Protein AF-A0A6V7U542-F1 (afdb_monomer_lite)

InterPro domains:
  IPR035500 Nuclear hormone receptor-like domain superfamily [SSF48508] (1-104)

Structure (mmCIF, N/CA/C/O backbone):
data_AF-A0A6V7U542-F1
#
_entry.id   AF-A0A6V7U542-F1
#
loop_
_atom_site.group_PDB
_atom_site.id
_atom_site.type_symbol
_atom_site.label_atom_id
_atom_site.label_alt_id
_atom_site.label_comp_id
_atom_site.label_asym_id
_atom_site.label_entity_id
_atom_site.label_seq_id
_atom_site.pdbx_PDB_ins_code
_atom_site.Cartn_x
_atom_site.Cartn_y
_atom_site.Cartn_z
_atom_site.occupancy
_atom_site.B_iso_or_equiv
_atom_site.auth_seq_id
_atom_site.auth_comp_id
_atom_site.auth_asym_id
_atom_site.auth_atom_id
_atom_site.pdbx_PDB_model_num
ATOM 1 N N . MET A 1 1 ? -1.257 -13.162 -7.256 1.00 44.19 1 MET A N 1
ATOM 2 C CA . MET A 1 1 ? 0.108 -12.578 -7.293 1.00 44.19 1 MET A CA 1
ATOM 3 C C . MET A 1 1 ? 0.866 -12.970 -8.558 1.00 44.19 1 MET A C 1
ATOM 5 O O . MET A 1 1 ? 1.352 -12.070 -9.224 1.00 44.19 1 MET A O 1
ATOM 9 N N . ALA A 1 2 ? 0.914 -14.257 -8.933 1.00 40.75 2 ALA A N 1
ATOM 10 C CA . ALA A 1 2 ? 1.534 -14.698 -10.192 1.00 40.75 2 ALA A CA 1
ATOM 11 C C . ALA A 1 2 ? 0.820 -14.163 -11.455 1.00 40.75 2 ALA A C 1
ATOM 13 O O . ALA A 1 2 ? 1.488 -13.775 -12.403 1.00 40.75 2 ALA A O 1
ATOM 14 N N . GLU A 1 3 ? -0.514 -14.045 -11.437 1.00 50.28 3 GLU A N 1
ATOM 15 C CA . GLU A 1 3 ? -1.302 -13.526 -12.576 1.00 50.28 3 GLU A CA 1
ATOM 16 C C . GLU A 1 3 ? -1.074 -12.040 -12.897 1.00 50.28 3 GLU A C 1
ATOM 18 O O . GLU A 1 3 ? -1.287 -11.628 -14.030 1.00 50.28 3 GLU A O 1
ATOM 23 N N . PHE A 1 4 ? -0.612 -11.235 -11.934 1.00 57.34 4 PHE A N 1
ATOM 24 C CA . PHE A 1 4 ? -0.345 -9.802 -12.139 1.00 57.34 4 PHE A CA 1
ATOM 25 C C . PHE A 1 4 ? 1.133 -9.502 -12.415 1.00 57.34 4 PHE A C 1
ATOM 27 O O . PHE A 1 4 ? 1.489 -8.353 -12.668 1.00 57.34 4 PHE A O 1
ATOM 34 N N . GLY A 1 5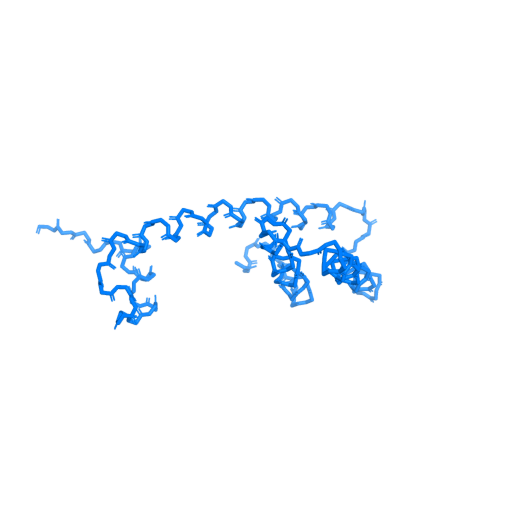 ? 2.006 -10.516 -12.341 1.00 72.75 5 GLY A N 1
ATOM 35 C CA . GLY A 1 5 ? 3.446 -10.341 -12.524 1.00 72.75 5 GLY A CA 1
ATOM 36 C C . GLY A 1 5 ? 4.052 -9.303 -11.574 1.00 72.75 5 GLY A C 1
ATOM 37 O O . GLY A 1 5 ? 4.918 -8.539 -11.996 1.00 72.75 5 GLY A O 1
ATOM 38 N N . LEU A 1 6 ? 3.559 -9.223 -10.330 1.00 79.88 6 LEU A N 1
ATOM 39 C CA . LEU A 1 6 ? 4.087 -8.286 -9.337 1.00 79.88 6 LEU A CA 1
ATOM 40 C C . LEU A 1 6 ? 5.489 -8.709 -8.901 1.00 79.88 6 LEU A C 1
ATOM 42 O O . LEU A 1 6 ? 5.716 -9.868 -8.542 1.00 79.88 6 LEU A O 1
ATOM 46 N N . THR A 1 7 ? 6.417 -7.760 -8.895 1.00 87.31 7 THR A N 1
ATOM 47 C CA . THR A 1 7 ? 7.767 -7.979 -8.376 1.00 87.31 7 THR A CA 1
ATOM 48 C C . THR A 1 7 ? 7.784 -7.879 -6.853 1.00 87.31 7 THR A C 1
ATOM 50 O O . THR A 1 7 ? 6.883 -7.322 -6.222 1.00 87.31 7 THR A O 1
ATOM 53 N N . PHE A 1 8 ? 8.838 -8.410 -6.233 1.00 84.06 8 PHE A N 1
ATOM 54 C CA . PHE A 1 8 ? 9.003 -8.300 -4.786 1.00 84.06 8 PHE A CA 1
ATOM 55 C C . PHE A 1 8 ? 9.089 -6.834 -4.324 1.00 84.06 8 PHE A C 1
ATOM 57 O O . PHE A 1 8 ? 8.460 -6.477 -3.330 1.00 84.06 8 PHE A O 1
ATOM 64 N N . GLY A 1 9 ? 9.800 -5.978 -5.071 1.00 84.38 9 GLY A N 1
ATOM 65 C CA . GLY A 1 9 ? 9.903 -4.546 -4.772 1.00 84.38 9 GLY A CA 1
ATOM 66 C C . GLY A 1 9 ? 8.543 -3.848 -4.780 1.00 84.38 9 GLY A C 1
ATOM 67 O O . GLY A 1 9 ? 8.198 -3.164 -3.824 1.00 84.38 9 GLY A O 1
ATOM 68 N N . GLU A 1 10 ? 7.715 -4.121 -5.789 1.00 87.50 10 GLU A N 1
ATOM 69 C CA . GLU A 1 10 ? 6.346 -3.588 -5.880 1.00 87.50 10 GLU A CA 1
ATOM 70 C C . GLU A 1 10 ? 5.476 -4.004 -4.697 1.00 87.50 10 GLU A C 1
ATOM 72 O O . GLU A 1 10 ? 4.734 -3.193 -4.143 1.00 87.50 10 GLU A O 1
ATOM 77 N N . LEU A 1 11 ? 5.586 -5.267 -4.284 1.00 86.25 11 LEU A N 1
ATOM 78 C CA . LEU A 1 11 ? 4.814 -5.799 -3.170 1.00 86.25 11 LEU A CA 1
ATOM 79 C C . LEU A 1 11 ? 5.218 -5.166 -1.830 1.00 86.25 11 LEU A C 1
ATOM 81 O O . LEU A 1 11 ? 4.351 -4.869 -1.003 1.00 86.25 11 LEU A O 1
ATOM 85 N N . ILE A 1 12 ? 6.515 -4.940 -1.610 1.00 86.31 12 ILE A N 1
ATOM 86 C CA . ILE A 1 12 ? 7.011 -4.254 -0.411 1.00 86.31 12 ILE A CA 1
ATOM 87 C C . ILE A 1 12 ? 6.591 -2.781 -0.411 1.00 86.31 12 ILE A C 1
ATOM 89 O O . ILE A 1 12 ? 6.075 -2.307 0.605 1.00 86.31 12 ILE A O 1
ATOM 93 N N . SER A 1 13 ? 6.721 -2.077 -1.537 1.00 88.25 13 SER A N 1
ATOM 94 C CA . SER A 1 13 ? 6.293 -0.678 -1.642 1.00 88.25 13 SER A CA 1
ATOM 95 C C . SER A 1 13 ? 4.790 -0.524 -1.414 1.00 88.25 13 SER A C 1
ATOM 97 O O . SER A 1 13 ? 4.379 0.330 -0.630 1.00 88.25 13 SER A O 1
ATOM 99 N N . LEU A 1 14 ? 3.960 -1.400 -1.994 1.00 85.31 14 LEU A N 1
ATOM 100 C CA . LEU A 1 14 ? 2.518 -1.427 -1.725 1.00 85.31 14 LEU A CA 1
ATOM 101 C C . LEU A 1 14 ? 2.206 -1.618 -0.237 1.00 85.31 14 LEU A C 1
ATOM 103 O O . LEU A 1 14 ? 1.340 -0.929 0.299 1.00 85.31 14 LEU A O 1
ATOM 107 N N . ARG A 1 15 ? 2.912 -2.526 0.450 1.00 84.94 15 ARG A N 1
ATOM 108 C CA . ARG A 1 15 ? 2.738 -2.734 1.898 1.00 84.94 15 ARG A CA 1
ATOM 109 C C . ARG A 1 15 ? 3.058 -1.482 2.706 1.00 84.94 15 ARG A C 1
ATOM 111 O O . ARG A 1 15 ? 2.295 -1.148 3.607 1.00 84.94 15 ARG A O 1
ATOM 118 N N . LEU A 1 16 ? 4.160 -0.803 2.393 1.00 85.62 16 LEU A N 1
ATOM 119 C CA . LEU A 1 16 ? 4.557 0.423 3.087 1.00 85.62 16 LEU A CA 1
ATOM 120 C C . LEU A 1 16 ? 3.531 1.538 2.871 1.00 85.62 16 LEU A C 1
ATOM 122 O O . LEU A 1 16 ? 3.115 2.177 3.833 1.00 85.62 16 LEU A O 1
ATOM 126 N N . LEU A 1 17 ? 3.070 1.725 1.634 1.00 87.12 17 LEU A N 1
ATOM 127 C CA . LEU A 1 17 ? 2.061 2.733 1.307 1.00 87.12 17 LEU A CA 1
ATOM 128 C C . LEU A 1 17 ? 0.732 2.464 2.023 1.00 87.12 17 LEU A C 1
ATOM 130 O O . LEU A 1 17 ? 0.150 3.381 2.593 1.00 87.12 17 LEU A O 1
ATOM 134 N N . LEU A 1 18 ? 0.280 1.207 2.060 1.00 84.19 18 LEU A N 1
ATOM 135 C CA . LEU A 1 18 ? -0.922 0.823 2.808 1.00 84.19 18 LEU A CA 1
ATOM 136 C C . LEU A 1 18 ? -0.766 1.046 4.314 1.00 84.19 18 LEU A C 1
ATOM 138 O O . LEU A 1 18 ? -1.709 1.493 4.958 1.00 84.19 18 LEU A O 1
ATOM 142 N N . PHE A 1 19 ? 0.405 0.735 4.874 1.00 81.56 19 PHE A N 1
ATOM 143 C CA . PHE A 1 19 ? 0.671 0.919 6.298 1.00 81.56 19 PHE A CA 1
ATOM 144 C C . PHE A 1 19 ? 0.550 2.389 6.707 1.00 81.56 19 PHE A C 1
ATOM 146 O O . PHE A 1 19 ? -0.141 2.695 7.675 1.00 81.56 19 PHE A O 1
ATOM 153 N N . TRP A 1 20 ? 1.178 3.298 5.958 1.00 78.56 20 TRP A N 1
ATOM 154 C CA . TRP A 1 20 ? 1.165 4.727 6.280 1.00 78.56 20 TRP A CA 1
ATOM 155 C C . TRP A 1 20 ? -0.193 5.389 6.026 1.00 78.56 20 TRP A C 1
ATOM 157 O O . TRP A 1 20 ? -0.605 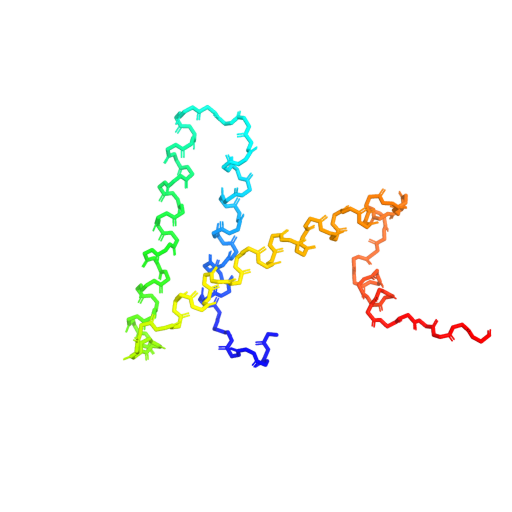6.245 6.804 1.00 78.56 20 TRP A O 1
ATOM 167 N N . ASP A 1 21 ? -0.933 4.941 5.014 1.00 73.81 21 ASP A N 1
ATOM 168 C CA . ASP A 1 21 ? -2.268 5.459 4.700 1.00 73.81 21 ASP A CA 1
ATOM 169 C C . ASP A 1 21 ? -3.321 5.174 5.787 1.00 73.81 21 ASP A C 1
ATOM 171 O O . ASP A 1 21 ? -4.198 5.998 6.052 1.00 73.81 21 ASP A O 1
ATOM 175 N N . ILE A 1 22 ? -3.207 4.037 6.483 1.00 61.88 22 ILE A N 1
ATOM 176 C CA . ILE A 1 22 ? -4.075 3.720 7.630 1.00 61.88 22 ILE A CA 1
ATOM 177 C C . ILE A 1 22 ? -3.976 4.816 8.700 1.00 61.88 22 ILE A C 1
ATOM 179 O O . ILE A 1 22 ? -4.975 5.134 9.349 1.00 61.88 22 ILE A O 1
ATOM 183 N N . TYR A 1 23 ? -2.799 5.429 8.854 1.00 61.19 23 TYR A N 1
ATOM 184 C CA . TYR A 1 23 ? -2.593 6.466 9.852 1.00 61.19 23 TYR A CA 1
ATOM 185 C C . TYR A 1 23 ? -3.107 7.848 9.432 1.00 61.19 23 TYR A C 1
ATOM 187 O O . TYR A 1 23 ? -3.401 8.663 10.306 1.00 61.19 23 TYR A O 1
ATOM 195 N N . GLU A 1 24 ? -3.292 8.107 8.136 1.00 56.22 24 GLU A N 1
ATOM 196 C CA . GLU A 1 24 ? -3.868 9.367 7.641 1.00 56.22 24 GLU A CA 1
ATOM 197 C C . GLU A 1 24 ? -5.321 9.561 8.120 1.00 56.22 24 GLU A C 1
ATOM 199 O O . GLU A 1 24 ? -5.758 10.682 8.360 1.00 56.22 24 GLU A O 1
ATOM 204 N N . ASN A 1 25 ? -6.047 8.460 8.353 1.00 56.88 25 ASN A N 1
ATOM 205 C CA . ASN A 1 25 ? -7.430 8.472 8.847 1.00 56.88 25 ASN A CA 1
ATOM 206 C C . ASN A 1 25 ? -7.559 8.374 10.377 1.00 56.88 25 ASN A C 1
ATOM 208 O O . ASN A 1 25 ? -8.674 8.370 10.905 1.00 56.88 25 ASN A O 1
ATOM 212 N N . SER A 1 26 ? -6.450 8.272 11.108 1.00 60.97 26 SER A N 1
ATOM 213 C CA . SER A 1 26 ? -6.472 8.377 12.570 1.00 60.97 26 SER A CA 1
ATOM 214 C C . SER A 1 26 ? -6.386 9.843 12.999 1.00 60.97 26 SER A C 1
ATOM 216 O O . SER A 1 26 ? -5.832 10.667 12.281 1.00 60.97 26 SER A O 1
ATOM 218 N N . ASN A 1 27 ? -6.916 10.183 14.181 1.00 67.25 27 ASN A N 1
ATOM 219 C CA . ASN A 1 27 ? -6.767 11.509 14.803 1.00 67.25 27 ASN A CA 1
ATOM 220 C C . ASN A 1 27 ? -5.303 11.755 15.215 1.00 67.25 27 ASN A C 1
ATOM 222 O O . ASN A 1 27 ? -4.953 11.787 16.396 1.00 67.25 27 ASN A O 1
ATOM 226 N N . VAL A 1 28 ? -4.430 11.851 14.223 1.00 71.31 28 VAL A N 1
ATOM 227 C CA . VAL A 1 28 ? -2.994 11.988 14.377 1.00 71.31 28 VAL A CA 1
ATOM 228 C C . VAL A 1 28 ? -2.670 13.464 14.577 1.00 71.31 28 VAL A C 1
ATOM 230 O O . VAL A 1 28 ? -3.247 14.342 13.938 1.00 71.31 28 VAL A O 1
ATOM 233 N N . SER A 1 29 ? -1.749 13.759 15.496 1.00 80.19 29 SER A N 1
ATOM 234 C CA . SER A 1 29 ? -1.290 15.131 15.710 1.00 80.19 29 SER A CA 1
ATOM 235 C C . SER A 1 29 ? -0.656 15.699 14.428 1.00 80.19 29 SER A C 1
ATOM 237 O O . SER A 1 29 ? -0.054 14.942 13.663 1.00 80.19 29 SER A O 1
ATOM 239 N N . PRO A 1 30 ? -0.696 17.024 14.197 1.00 76.31 30 PRO A N 1
ATOM 240 C CA . PRO A 1 30 ? -0.122 17.625 12.988 1.00 76.31 30 PRO A CA 1
ATOM 241 C C . PRO A 1 30 ? 1.351 17.253 12.743 1.00 76.31 30 PRO A C 1
ATOM 243 O O . PRO A 1 30 ? 1.755 17.014 11.610 1.00 76.31 30 PRO A O 1
ATOM 246 N N . GLY A 1 31 ? 2.152 17.134 13.811 1.00 75.44 31 GLY A N 1
ATOM 247 C CA . GLY A 1 31 ? 3.553 16.709 13.708 1.00 75.44 31 GLY A CA 1
ATOM 248 C C . GLY A 1 31 ? 3.713 15.263 13.229 1.00 75.44 31 GLY A C 1
ATOM 249 O O . GLY A 1 31 ? 4.581 14.975 12.410 1.00 75.44 31 GLY A O 1
ATOM 250 N N . ASN A 1 32 ? 2.843 14.361 13.679 1.00 79.56 32 ASN A N 1
ATOM 251 C CA . ASN A 1 32 ? 2.862 12.967 13.247 1.00 79.56 32 ASN A CA 1
ATOM 252 C C . ASN A 1 32 ? 2.281 12.804 11.830 1.00 79.56 32 ASN A C 1
ATOM 254 O O . ASN A 1 32 ? 2.775 11.968 11.077 1.00 79.56 32 ASN A O 1
ATOM 258 N N . ALA A 1 33 ? 1.311 13.635 11.431 1.00 81.12 33 ALA A N 1
ATOM 259 C CA . ALA A 1 33 ? 0.800 13.672 10.059 1.00 81.12 33 ALA A CA 1
ATOM 260 C C . ALA A 1 33 ? 1.916 14.004 9.053 1.00 81.12 33 ALA A C 1
ATOM 262 O O . ALA A 1 33 ? 2.057 13.327 8.038 1.00 81.12 33 ALA A O 1
ATOM 263 N N . GLN A 1 34 ? 2.789 14.963 9.387 1.00 83.50 34 GLN A N 1
ATOM 264 C CA . GLN A 1 34 ? 3.945 15.295 8.549 1.00 83.50 34 GLN A CA 1
ATOM 265 C C . GLN A 1 34 ? 4.944 14.133 8.423 1.00 83.50 34 GLN A C 1
ATOM 267 O O . GLN A 1 34 ? 5.531 13.929 7.359 1.00 83.50 34 GLN A O 1
ATOM 272 N N . ILE A 1 35 ? 5.152 13.367 9.500 1.00 84.44 35 ILE A N 1
ATOM 273 C CA . ILE A 1 35 ? 6.016 12.176 9.486 1.00 84.44 35 ILE A CA 1
ATOM 274 C C . ILE A 1 35 ? 5.433 11.108 8.556 1.00 84.44 35 ILE A C 1
ATOM 276 O O . ILE A 1 35 ? 6.171 10.551 7.743 1.00 84.44 35 ILE A O 1
ATOM 280 N N . ILE A 1 36 ? 4.125 10.860 8.644 1.00 84.31 36 ILE A N 1
ATOM 281 C CA . ILE A 1 36 ? 3.411 9.900 7.792 1.00 84.31 36 ILE A CA 1
ATOM 282 C C . ILE A 1 36 ? 3.518 10.311 6.323 1.00 84.31 36 ILE A C 1
ATOM 284 O O . ILE A 1 36 ? 3.915 9.499 5.491 1.00 84.31 36 ILE A O 1
ATOM 288 N N . GLU A 1 37 ? 3.257 11.581 6.006 1.00 86.25 37 GLU A N 1
ATOM 289 C CA . GLU A 1 37 ? 3.374 12.100 4.641 1.00 86.25 37 GLU A CA 1
ATOM 290 C C . GLU A 1 37 ? 4.796 11.907 4.083 1.00 86.25 37 GLU A C 1
ATOM 292 O O . GLU A 1 37 ? 4.981 11.436 2.958 1.00 86.25 37 GLU A O 1
ATOM 297 N N . ASN A 1 38 ? 5.820 12.216 4.884 1.00 89.25 38 ASN A N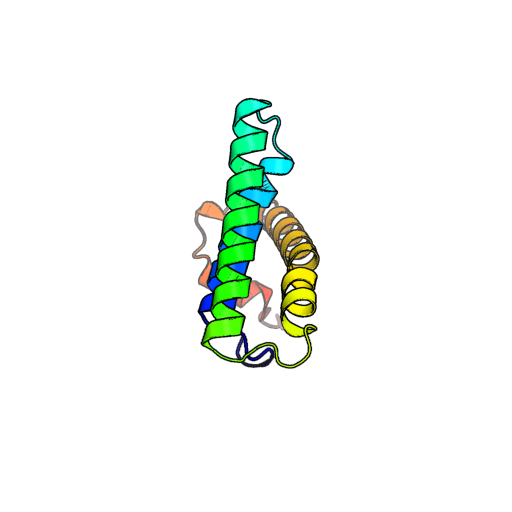 1
ATOM 298 C CA . ASN A 1 38 ? 7.218 12.039 4.489 1.00 89.25 38 ASN A CA 1
ATOM 299 C C . ASN A 1 38 ? 7.584 10.562 4.279 1.00 89.25 38 ASN A C 1
ATOM 301 O O . ASN A 1 38 ? 8.353 10.243 3.368 1.00 89.25 38 ASN A O 1
ATOM 305 N N . ALA A 1 39 ? 7.037 9.660 5.095 1.00 88.06 39 ALA A N 1
ATOM 306 C CA . ALA A 1 39 ? 7.254 8.225 4.959 1.00 88.06 39 ALA A CA 1
ATOM 307 C C . ALA A 1 39 ? 6.586 7.667 3.691 1.00 88.06 39 ALA A C 1
ATOM 309 O O . ALA A 1 39 ? 7.232 6.932 2.939 1.00 88.06 39 ALA A O 1
ATOM 310 N N . SER A 1 40 ? 5.350 8.082 3.396 1.00 89.00 40 SER A N 1
ATOM 311 C CA . SER A 1 40 ? 4.652 7.739 2.150 1.00 89.00 40 SER A CA 1
ATOM 312 C C . SER A 1 40 ? 5.415 8.233 0.919 1.00 89.00 40 SER A C 1
ATOM 314 O O . SER A 1 40 ? 5.639 7.463 -0.015 1.00 89.00 40 SER A O 1
ATOM 316 N N . LYS A 1 41 ? 5.905 9.483 0.935 1.00 90.62 41 LYS A N 1
ATOM 317 C CA . LYS A 1 41 ? 6.748 10.032 -0.145 1.00 90.62 41 LYS A CA 1
ATOM 318 C C . LYS A 1 41 ? 8.029 9.227 -0.347 1.00 90.62 41 LYS A C 1
ATOM 320 O O . LYS A 1 41 ? 8.407 8.956 -1.482 1.00 90.62 41 LYS A O 1
ATOM 325 N N .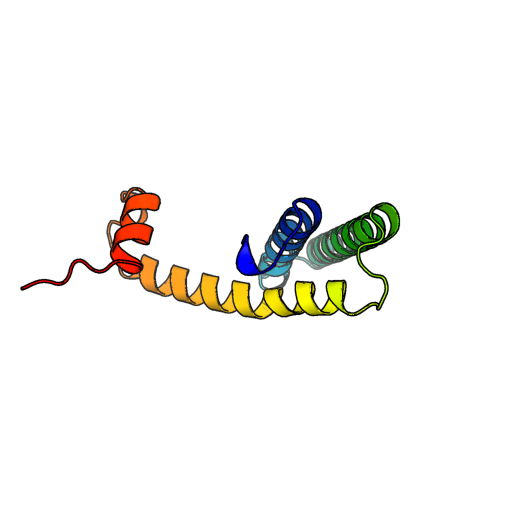 ARG A 1 42 ? 8.691 8.812 0.738 1.00 91.62 42 ARG A N 1
ATOM 326 C CA . ARG A 1 42 ? 9.892 7.971 0.642 1.00 91.62 42 ARG A CA 1
ATOM 327 C C . ARG A 1 42 ? 9.584 6.620 -0.009 1.00 91.62 42 ARG A C 1
ATOM 329 O O . ARG A 1 42 ? 10.309 6.228 -0.912 1.00 91.62 42 ARG A O 1
ATOM 336 N N . ALA A 1 43 ? 8.494 5.961 0.382 1.00 90.25 43 ALA A N 1
ATOM 337 C CA . ALA A 1 43 ? 8.092 4.691 -0.223 1.00 90.25 43 ALA A CA 1
ATOM 338 C C . ALA A 1 43 ? 7.786 4.818 -1.731 1.00 90.25 43 ALA A C 1
ATOM 340 O O . ALA A 1 43 ? 8.120 3.914 -2.497 1.00 90.25 43 ALA A O 1
ATOM 341 N N . LEU A 1 44 ? 7.199 5.941 -2.169 1.00 91.12 44 LEU A N 1
ATOM 342 C CA . LEU A 1 44 ? 7.001 6.236 -3.596 1.00 91.12 44 LEU A CA 1
ATOM 343 C C . LEU A 1 44 ? 8.331 6.431 -4.335 1.00 91.12 44 LEU A C 1
ATOM 345 O O . LEU A 1 44 ? 8.526 5.846 -5.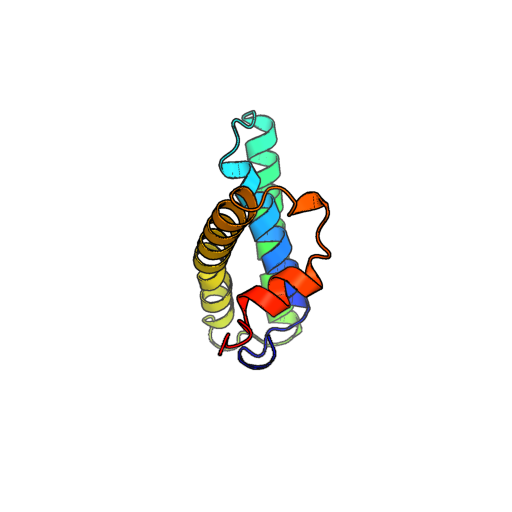397 1.00 91.12 44 LEU A O 1
ATOM 349 N N . ASN A 1 45 ? 9.264 7.192 -3.760 1.00 91.25 45 ASN A N 1
ATOM 350 C CA . ASN A 1 45 ? 10.581 7.408 -4.365 1.00 91.25 45 ASN A CA 1
ATOM 351 C C . ASN A 1 45 ? 11.386 6.104 -4.483 1.00 91.25 45 ASN A C 1
ATOM 353 O O . ASN A 1 45 ? 12.063 5.879 -5.488 1.00 91.25 45 ASN A O 1
ATOM 357 N N . ASP A 1 46 ? 11.301 5.234 -3.475 1.00 90.00 46 ASP A N 1
ATOM 358 C CA . ASP A 1 46 ? 11.967 3.930 -3.490 1.00 90.00 46 ASP A CA 1
ATOM 359 C C . ASP A 1 46 ? 11.361 3.013 -4.568 1.00 90.00 46 ASP A C 1
ATOM 361 O O . ASP A 1 46 ? 12.094 2.314 -5.269 1.00 90.00 46 ASP A O 1
ATOM 365 N N . LEU A 1 47 ? 10.035 3.055 -4.759 1.00 90.62 47 LEU A N 1
ATOM 366 C CA . LEU A 1 47 ? 9.356 2.341 -5.847 1.00 90.62 47 LEU A CA 1
ATOM 367 C C . LEU A 1 47 ? 9.783 2.859 -7.226 1.00 90.62 47 LEU A C 1
ATOM 369 O O . LEU A 1 47 ? 10.089 2.061 -8.111 1.00 90.62 47 LEU A O 1
ATOM 373 N N . GLN A 1 48 ? 9.840 4.178 -7.402 1.00 90.12 48 GLN A N 1
ATOM 374 C CA . GLN A 1 48 ? 10.298 4.779 -8.652 1.00 90.12 48 GLN A CA 1
ATOM 375 C C . GLN A 1 48 ? 11.747 4.371 -8.959 1.00 90.12 48 GLN A C 1
ATOM 377 O O . GLN A 1 48 ? 12.044 3.893 -10.053 1.00 90.12 48 GLN A O 1
ATOM 382 N N . SER A 1 49 ? 12.632 4.455 -7.963 1.00 89.94 49 SER A N 1
ATOM 383 C CA . SER A 1 49 ? 14.031 4.027 -8.096 1.00 89.94 49 SER A CA 1
ATOM 384 C C . SER A 1 49 ? 14.135 2.537 -8.443 1.00 89.94 49 SER A C 1
ATOM 386 O O . SER A 1 49 ? 14.953 2.140 -9.272 1.00 89.94 49 SER A O 1
ATOM 388 N N . TRP A 1 50 ? 13.283 1.695 -7.847 1.00 90.12 50 TRP A N 1
ATOM 389 C CA . TRP A 1 50 ? 13.208 0.271 -8.175 1.00 90.12 50 TRP A CA 1
ATOM 390 C C . TRP A 1 50 ? 12.866 0.046 -9.652 1.00 90.12 50 TRP A C 1
ATOM 392 O O . TRP A 1 50 ? 13.504 -0.785 -10.304 1.00 90.12 50 TRP A O 1
ATOM 402 N N . TYR A 1 51 ? 11.907 0.798 -10.195 1.00 90.44 51 TYR A N 1
ATOM 403 C CA . TYR A 1 51 ? 11.524 0.714 -11.606 1.00 90.44 51 TYR A CA 1
ATOM 404 C C . TYR A 1 51 ? 12.614 1.176 -12.557 1.00 90.44 51 TYR A C 1
ATOM 406 O O . TYR A 1 51 ? 12.839 0.506 -13.567 1.00 90.44 51 TYR A O 1
ATOM 414 N N . GLU A 1 52 ? 13.309 2.261 -12.223 1.00 88.00 52 GLU A N 1
ATOM 415 C CA . GLU A 1 52 ? 14.441 2.766 -13.002 1.00 88.00 52 GLU A CA 1
ATOM 416 C C . GLU A 1 52 ? 15.575 1.731 -13.054 1.00 88.00 52 GLU A C 1
ATOM 418 O O . GLU A 1 52 ? 16.025 1.358 -14.139 1.00 88.00 52 GLU A O 1
ATOM 423 N N . ILE A 1 53 ? 15.974 1.183 -11.898 1.00 90.25 53 ILE A N 1
ATOM 424 C CA . ILE A 1 53 ? 17.054 0.183 -11.790 1.00 90.25 53 ILE A CA 1
ATOM 425 C C . ILE A 1 53 ? 16.731 -1.086 -12.587 1.00 90.25 53 ILE A C 1
ATOM 427 O O . ILE A 1 53 ? 17.612 -1.663 -13.224 1.00 90.25 53 ILE A O 1
ATOM 431 N N . HIS A 1 54 ? 15.473 -1.526 -12.561 1.00 86.88 54 HIS A N 1
ATOM 432 C CA . HIS A 1 54 ? 15.055 -2.780 -13.190 1.00 86.88 54 HIS A CA 1
ATOM 433 C C . HIS A 1 54 ? 14.453 -2.587 -14.589 1.00 86.88 54 HIS A C 1
ATOM 435 O O . HIS A 1 54 ? 14.007 -3.564 -15.190 1.00 86.88 54 HIS A O 1
ATOM 441 N N . SER A 1 55 ? 14.439 -1.355 -15.117 1.00 84.69 55 SER A N 1
ATOM 442 C CA . SER A 1 55 ? 13.839 -1.013 -16.418 1.00 84.69 55 SER A CA 1
ATOM 443 C C . SER A 1 55 ? 12.398 -1.527 -16.574 1.00 84.69 55 SER A C 1
ATOM 445 O O . SER A 1 55 ? 11.993 -1.973 -17.648 1.00 84.69 55 SER A O 1
ATOM 447 N N . LEU A 1 56 ? 11.624 -1.500 -15.484 1.00 78.44 56 LEU A N 1
ATOM 448 C CA . LEU A 1 56 ? 10.278 -2.089 -15.423 1.00 78.44 56 LEU A CA 1
ATOM 449 C C . LEU A 1 56 ? 9.189 -1.163 -15.969 1.00 78.44 56 LEU A C 1
ATOM 451 O O . LEU A 1 56 ? 8.099 -1.635 -16.290 1.00 78.44 56 LEU A O 1
ATOM 455 N N . ASP A 1 57 ? 9.476 0.134 -16.083 1.00 69.81 57 ASP A N 1
ATOM 456 C CA . ASP A 1 57 ? 8.484 1.155 -16.413 1.00 69.81 57 ASP A CA 1
ATOM 457 C C . ASP A 1 57 ? 8.829 1.921 -17.693 1.00 69.81 57 ASP A C 1
ATOM 459 O O . ASP A 1 57 ? 9.003 3.133 -17.727 1.00 69.81 57 ASP A O 1
ATOM 463 N N . ILE A 1 58 ? 8.942 1.173 -18.790 1.00 60.50 58 ILE A N 1
ATOM 464 C CA . ILE A 1 58 ? 9.328 1.696 -20.111 1.00 60.50 58 ILE A CA 1
ATOM 465 C C . ILE A 1 58 ? 8.265 2.668 -20.680 1.00 60.50 58 ILE A C 1
ATOM 467 O O . ILE A 1 58 ? 8.543 3.397 -21.630 1.00 60.50 58 ILE A O 1
ATOM 471 N N . ARG A 1 59 ? 7.042 2.686 -20.123 1.00 60.22 59 ARG A N 1
ATOM 472 C CA . ARG A 1 59 ? 5.914 3.509 -20.603 1.00 60.22 59 ARG A CA 1
ATOM 473 C C . ARG A 1 59 ? 5.268 4.414 -19.544 1.00 60.22 59 ARG A C 1
ATOM 475 O O . ARG A 1 59 ? 4.404 5.194 -19.917 1.00 60.22 59 ARG A O 1
ATOM 482 N N . GLY A 1 60 ? 5.668 4.340 -18.273 1.00 65.19 60 GLY A N 1
ATOM 483 C CA . GLY A 1 60 ? 5.105 5.137 -17.171 1.00 65.19 60 GLY A CA 1
ATOM 484 C C . GLY A 1 60 ? 3.833 4.553 -16.540 1.00 65.19 60 GLY A C 1
ATOM 485 O O . GLY A 1 60 ? 3.473 4.902 -15.421 1.00 65.19 60 GLY A O 1
ATOM 486 N N . ASP A 1 61 ? 3.156 3.628 -17.221 1.00 81.62 61 ASP A N 1
ATOM 487 C CA . ASP A 1 61 ? 1.851 3.130 -16.778 1.00 81.62 61 ASP A CA 1
ATOM 488 C C . ASP A 1 61 ? 1.949 2.125 -15.620 1.00 81.62 61 ASP A C 1
ATOM 490 O O . ASP A 1 61 ? 0.947 1.823 -14.964 1.00 81.62 61 ASP A O 1
ATOM 494 N N . ARG A 1 62 ? 3.119 1.518 -15.372 1.00 86.50 62 ARG A N 1
ATOM 495 C CA . ARG A 1 62 ? 3.208 0.409 -14.406 1.00 86.50 62 ARG A CA 1
ATOM 496 C C . ARG A 1 62 ? 3.052 0.904 -12.973 1.00 86.50 62 ARG A C 1
ATOM 498 O O . ARG A 1 62 ? 2.446 0.207 -12.157 1.00 86.50 62 ARG A O 1
ATOM 505 N N . MET A 1 63 ? 3.578 2.088 -12.664 1.00 87.38 63 MET A N 1
ATOM 506 C CA . MET A 1 63 ? 3.469 2.666 -11.322 1.00 87.38 63 MET A CA 1
ATOM 507 C C . MET A 1 63 ? 2.034 3.063 -11.029 1.00 87.38 63 MET A C 1
ATOM 509 O O . MET A 1 63 ? 1.489 2.659 -10.005 1.00 87.38 63 MET A O 1
ATOM 513 N N . ASP A 1 64 ? 1.399 3.752 -11.968 1.00 86.50 64 ASP A N 1
ATOM 514 C CA . ASP A 1 64 ? 0.016 4.196 -11.829 1.00 86.50 64 ASP A CA 1
ATOM 515 C C . ASP A 1 64 ? -0.945 3.012 -11.705 1.00 86.50 64 ASP A C 1
ATOM 517 O O . ASP A 1 64 ? -1.806 2.996 -10.821 1.00 86.50 64 ASP A O 1
ATOM 521 N N . ASN A 1 65 ? -0.743 1.962 -12.508 1.00 86.38 65 ASN A N 1
ATOM 522 C CA . ASN A 1 65 ? -1.502 0.719 -12.380 1.00 86.38 65 ASN A CA 1
ATOM 523 C C . ASN A 1 65 ? -1.298 0.064 -11.006 1.00 86.38 65 ASN A C 1
ATOM 525 O O . ASN A 1 65 ? -2.264 -0.410 -10.407 1.00 86.38 65 ASN A O 1
ATOM 529 N N . LEU A 1 66 ? -0.064 0.060 -10.483 1.00 87.50 66 LEU A N 1
ATOM 530 C CA . LEU A 1 66 ? 0.229 -0.472 -9.153 1.00 87.50 66 LEU A CA 1
ATOM 531 C C . LEU A 1 66 ? -0.498 0.326 -8.061 1.00 87.50 66 LEU A C 1
ATOM 533 O O . LEU A 1 66 ? -1.174 -0.251 -7.207 1.00 87.50 66 LEU A O 1
ATOM 537 N N . LEU A 1 67 ? -0.389 1.654 -8.100 1.00 87.44 67 LEU A N 1
ATOM 538 C CA . LEU A 1 67 ? -1.027 2.553 -7.138 1.00 87.44 67 LEU A CA 1
ATOM 539 C C . LEU A 1 67 ? -2.558 2.482 -7.225 1.00 87.44 67 LEU A C 1
ATOM 541 O O . LEU A 1 67 ? -3.236 2.588 -6.200 1.00 87.44 67 LEU A O 1
ATOM 545 N N . GLY A 1 68 ? -3.105 2.188 -8.407 1.00 86.19 68 GLY A N 1
ATOM 546 C CA . GLY A 1 68 ? -4.522 1.898 -8.622 1.00 86.19 68 GLY A CA 1
ATOM 547 C C . GLY A 1 68 ? -5.054 0.705 -7.815 1.00 86.19 68 GLY A C 1
ATOM 548 O O . GLY A 1 68 ? -6.251 0.652 -7.523 1.00 86.19 68 GLY A O 1
ATOM 549 N N . PHE A 1 69 ? -4.194 -0.218 -7.369 1.00 83.44 69 PHE A N 1
ATOM 550 C CA . PHE A 1 69 ? -4.607 -1.295 -6.464 1.00 83.44 69 PHE A CA 1
ATOM 551 C C . PHE A 1 69 ? -4.792 -0.833 -5.016 1.00 83.44 69 PHE A C 1
ATOM 553 O O . PHE A 1 69 ? -5.524 -1.493 -4.276 1.00 83.44 69 PHE A O 1
ATOM 560 N N . LEU A 1 70 ? -4.192 0.286 -4.586 1.00 83.81 70 LEU A N 1
ATOM 561 C CA . LEU A 1 70 ? -4.270 0.733 -3.188 1.00 83.81 70 LEU A CA 1
ATOM 562 C C . LEU A 1 70 ? -5.724 0.928 -2.713 1.00 83.81 70 LEU A C 1
ATOM 564 O O . LEU A 1 70 ? -6.081 0.346 -1.686 1.00 83.81 70 LEU A O 1
ATOM 568 N N . PRO A 1 71 ? -6.611 1.651 -3.431 1.00 83.06 71 PRO A N 1
ATOM 569 C CA . PRO A 1 71 ? -8.014 1.782 -3.032 1.00 83.06 71 PRO A CA 1
ATOM 570 C C . PRO A 1 71 ? -8.765 0.443 -3.010 1.00 83.06 71 PRO A C 1
ATOM 572 O O . PRO A 1 71 ? -9.609 0.219 -2.139 1.00 83.06 71 PRO A O 1
ATOM 575 N N . VAL A 1 72 ? -8.450 -0.460 -3.945 1.00 83.94 72 VAL A N 1
ATOM 576 C CA . VAL A 1 72 ? -9.077 -1.788 -4.039 1.00 83.94 72 VAL A CA 1
ATOM 577 C C . VAL A 1 72 ? -8.698 -2.643 -2.833 1.00 83.94 72 VAL A C 1
ATOM 579 O O . VAL A 1 72 ? -9.580 -3.210 -2.184 1.00 83.94 72 VAL A O 1
ATOM 582 N N . ILE A 1 73 ? -7.409 -2.680 -2.483 1.00 81.25 73 ILE A N 1
ATOM 583 C CA . ILE A 1 73 ? -6.905 -3.421 -1.323 1.00 81.25 73 ILE A CA 1
ATOM 584 C C . ILE A 1 73 ? -7.512 -2.860 -0.036 1.00 81.25 73 ILE A C 1
ATOM 586 O O . ILE A 1 73 ? -8.002 -3.632 0.781 1.00 81.25 73 ILE A O 1
ATOM 590 N N . LYS A 1 74 ? -7.580 -1.532 0.130 1.00 79.50 74 LYS A N 1
ATOM 591 C CA . LYS A 1 74 ? -8.223 -0.913 1.307 1.00 79.50 74 LYS A CA 1
ATOM 592 C C . LYS A 1 74 ? -9.688 -1.315 1.446 1.00 79.50 74 LYS A C 1
ATOM 594 O O . LYS A 1 74 ? -10.130 -1.675 2.539 1.00 79.50 74 LYS A O 1
ATOM 599 N N . LYS A 1 75 ? -10.445 -1.274 0.344 1.00 81.69 75 LYS A N 1
ATOM 600 C CA . LYS A 1 75 ? -11.849 -1.703 0.331 1.00 81.69 75 LYS A CA 1
ATOM 601 C C . LYS A 1 75 ? -11.964 -3.167 0.749 1.00 81.69 75 LYS A C 1
ATOM 603 O O . LYS A 1 75 ? -12.779 -3.479 1.614 1.00 81.69 75 LYS A O 1
ATOM 608 N N . PHE A 1 76 ? -11.126 -4.033 0.183 1.00 80.69 76 PHE A N 1
ATOM 609 C CA . PHE A 1 76 ? -11.109 -5.453 0.517 1.00 80.69 76 PHE A CA 1
ATOM 610 C C . PHE A 1 76 ? -10.760 -5.691 1.991 1.00 80.69 76 PHE A C 1
ATOM 612 O O . PHE A 1 76 ? -11.490 -6.404 2.672 1.00 80.69 76 PHE A O 1
ATOM 619 N N . SER A 1 77 ? -9.727 -5.030 2.521 1.00 76.56 77 SER A N 1
ATOM 620 C CA . SER A 1 77 ? -9.332 -5.127 3.932 1.00 76.56 77 SER A CA 1
ATOM 621 C C . SER A 1 77 ? -10.436 -4.669 4.883 1.00 76.56 77 SER A C 1
ATOM 623 O O . SER A 1 77 ? -10.676 -5.315 5.900 1.00 76.56 77 SER A O 1
ATOM 625 N N . LYS A 1 78 ? -11.159 -3.591 4.551 1.00 76.19 78 LYS A N 1
ATOM 626 C CA . LYS A 1 78 ? -12.306 -3.128 5.347 1.00 76.19 78 LYS A CA 1
ATOM 627 C C . LYS A 1 78 ? -13.453 -4.139 5.329 1.00 76.19 78 LYS A C 1
ATOM 629 O O . LYS A 1 78 ? -14.046 -4.415 6.373 1.00 76.19 78 LYS A O 1
ATOM 634 N N . THR A 1 79 ? -13.763 -4.696 4.158 1.00 77.00 79 THR A N 1
ATOM 635 C CA . THR A 1 79 ? -14.770 -5.755 4.023 1.00 77.00 79 THR A CA 1
ATOM 636 C C . THR A 1 79 ? -14.371 -6.988 4.826 1.00 77.00 79 THR A C 1
ATOM 638 O O . THR A 1 79 ? -15.187 -7.482 5.598 1.00 77.00 79 THR A O 1
ATOM 641 N N . LEU A 1 80 ? -13.116 -7.428 4.713 1.00 76.25 80 LEU A N 1
ATOM 642 C CA . LEU A 1 80 ? -12.595 -8.566 5.459 1.00 76.25 80 LEU A CA 1
ATOM 643 C C . LEU A 1 80 ? -12.696 -8.313 6.964 1.00 76.25 80 LEU A C 1
ATOM 645 O O . LEU A 1 80 ? -13.326 -9.101 7.649 1.00 76.25 80 LEU A O 1
ATOM 649 N N . SER A 1 81 ? -12.214 -7.168 7.454 1.00 75.81 81 SER A N 1
ATOM 650 C CA . SER A 1 81 ? -12.324 -6.781 8.867 1.00 75.81 81 SER A CA 1
ATOM 651 C C . SER A 1 81 ? -13.771 -6.787 9.383 1.00 75.81 81 SER A C 1
ATOM 653 O O . SER A 1 81 ? -14.029 -7.202 10.514 1.00 75.81 81 SER A O 1
ATOM 655 N N . SER A 1 82 ? -14.728 -6.366 8.551 1.00 78.12 82 SER A N 1
ATOM 656 C CA . SER A 1 82 ? -16.152 -6.392 8.907 1.00 78.12 82 SER A CA 1
ATOM 657 C C . SER A 1 82 ? -16.669 -7.828 9.012 1.00 78.12 82 SER A C 1
ATOM 659 O O . SER A 1 82 ? -17.357 -8.155 9.972 1.00 78.12 82 SER A O 1
ATOM 661 N N . ILE A 1 83 ? -16.299 -8.704 8.076 1.00 78.56 83 ILE A N 1
ATOM 662 C CA . ILE A 1 83 ? -16.682 -10.123 8.101 1.00 78.56 83 ILE A CA 1
ATOM 663 C C . ILE A 1 83 ? -16.066 -10.817 9.317 1.00 78.56 83 ILE A C 1
ATOM 665 O O . ILE A 1 83 ? -16.761 -11.510 10.052 1.00 78.56 83 ILE A O 1
ATOM 669 N N . THR A 1 84 ? -14.781 -10.590 9.572 1.00 74.00 84 THR A N 1
ATOM 670 C CA . THR A 1 84 ? -14.059 -11.224 10.677 1.00 74.00 84 THR A CA 1
ATOM 671 C C . THR A 1 84 ? -14.567 -10.758 12.038 1.00 74.00 84 THR A C 1
ATOM 673 O O . THR A 1 84 ? -14.585 -11.541 12.978 1.00 74.00 84 THR A O 1
ATOM 676 N N . SER A 1 85 ? -15.064 -9.519 12.152 1.00 75.12 85 SER A N 1
ATOM 677 C CA . SER A 1 85 ? -15.715 -9.039 13.383 1.00 75.12 85 SER A CA 1
ATOM 678 C C . SER A 1 85 ? -17.034 -9.747 13.716 1.00 75.12 85 SER A C 1
ATOM 680 O O . SER A 1 85 ? -17.460 -9.725 14.868 1.00 75.12 85 SER A O 1
ATOM 682 N N . LEU A 1 86 ? -17.672 -10.389 12.731 1.00 79.00 86 LEU A N 1
ATOM 683 C CA . LEU A 1 86 ? -18.888 -11.182 12.933 1.00 79.00 86 LEU A CA 1
ATOM 684 C C . LEU A 1 86 ? -18.585 -12.611 13.397 1.00 79.00 86 LEU A C 1
ATOM 686 O O . LEU A 1 86 ? -19.514 -13.352 13.708 1.00 79.00 86 LEU A O 1
ATOM 690 N N . ILE A 1 87 ? -17.308 -13.000 13.440 1.00 75.00 87 ILE A N 1
ATOM 691 C CA . ILE A 1 87 ? -16.859 -14.335 13.826 1.00 75.00 87 ILE A CA 1
ATOM 692 C C . ILE A 1 87 ? -16.278 -14.233 15.244 1.00 75.00 87 ILE A C 1
ATOM 694 O O . ILE A 1 87 ? -15.166 -13.731 15.414 1.00 75.00 87 ILE A O 1
ATOM 698 N N . PRO A 1 88 ? -17.001 -14.700 16.280 1.00 66.19 88 PRO A N 1
ATOM 699 C CA . PRO A 1 88 ? -16.611 -14.515 17.683 1.00 66.19 88 PRO A CA 1
ATOM 700 C C . PRO A 1 88 ? -15.241 -15.113 18.031 1.00 66.19 88 PRO A C 1
ATOM 702 O O . PRO A 1 88 ? -14.548 -14.620 18.916 1.00 66.19 88 PRO A O 1
ATOM 705 N N . GLU A 1 89 ? -14.846 -16.161 17.310 1.00 70.44 89 GLU A N 1
ATOM 706 C CA . GLU A 1 89 ? -13.608 -16.917 17.511 1.00 70.44 89 GLU A CA 1
ATOM 707 C C . GLU A 1 89 ? -12.517 -16.545 16.502 1.00 70.44 89 GLU A C 1
ATOM 709 O O . GLU A 1 89 ? -11.501 -17.233 16.419 1.00 70.44 89 GLU A O 1
ATOM 714 N N . PHE A 1 90 ? -12.689 -15.468 15.727 1.00 64.19 90 PHE A N 1
ATOM 715 C CA . PHE A 1 90 ? -11.740 -15.113 14.669 1.00 64.19 90 PHE A CA 1
ATOM 716 C C . PHE A 1 90 ? -10.300 -14.995 15.186 1.00 64.19 90 PHE A C 1
ATOM 718 O O . PHE A 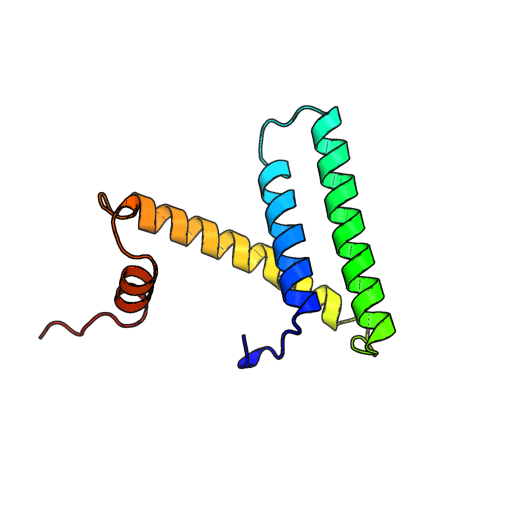1 90 ? -9.369 -15.498 14.569 1.00 64.19 90 PHE A O 1
ATOM 725 N N . ASN A 1 91 ? -10.128 -14.416 16.377 1.00 59.28 91 ASN A N 1
ATOM 726 C CA . ASN A 1 91 ? -8.818 -14.222 17.004 1.00 59.28 91 ASN A CA 1
ATOM 727 C C . ASN A 1 91 ? -8.187 -15.526 17.531 1.00 59.28 91 ASN A C 1
ATOM 729 O O . ASN A 1 91 ? -7.022 -15.530 17.922 1.00 59.28 91 ASN A O 1
ATOM 733 N N . THR A 1 92 ? -8.960 -16.611 17.589 1.00 63.03 92 THR A N 1
ATOM 734 C CA . THR A 1 92 ? -8.526 -17.951 18.015 1.00 63.03 92 THR A CA 1
ATOM 735 C C . THR A 1 92 ? -8.505 -18.958 16.863 1.00 63.03 92 THR A C 1
ATOM 737 O O . THR A 1 92 ? -7.980 -20.058 17.026 1.00 63.03 92 THR A O 1
ATOM 740 N N . MET A 1 93 ? -9.047 -18.594 15.697 1.00 60.78 93 MET A N 1
ATOM 741 C CA . MET A 1 93 ? -8.988 -19.396 14.482 1.00 60.78 93 MET A CA 1
ATOM 742 C C . MET A 1 93 ? -7.611 -19.278 13.827 1.00 60.78 93 MET A C 1
ATOM 744 O O . MET A 1 93 ? -7.019 -18.204 13.748 1.00 60.78 93 MET A O 1
ATOM 748 N N . TYR A 1 94 ? -7.108 -20.391 13.294 1.00 60.78 94 TYR A N 1
ATOM 749 C CA . TYR A 1 94 ? -5.943 -20.353 12.418 1.00 60.78 94 TYR A CA 1
ATOM 750 C C . TYR A 1 94 ? -6.310 -19.591 11.135 1.00 60.78 94 TYR A C 1
ATOM 752 O O . TYR A 1 94 ? -7.136 -20.068 10.358 1.00 60.78 94 TYR A O 1
ATOM 760 N N . GLU A 1 95 ? -5.682 -18.432 10.899 1.00 56.50 95 GLU A N 1
ATOM 761 C CA . GLU A 1 95 ? -5.960 -17.534 9.757 1.00 56.50 95 GLU A CA 1
ATOM 762 C C . GLU A 1 95 ? -6.037 -18.273 8.410 1.00 56.50 95 GLU A C 1
ATOM 764 O O . GLU A 1 95 ? -6.900 -17.985 7.582 1.00 56.50 95 GLU A O 1
ATOM 769 N N . TRP A 1 96 ? -5.172 -19.272 8.206 1.00 54.69 96 TRP A N 1
ATOM 770 C CA . TRP A 1 96 ? -5.149 -20.091 6.992 1.00 54.69 96 TRP A CA 1
ATOM 771 C C . TRP A 1 96 ? -6.404 -20.948 6.801 1.00 54.69 96 TRP A C 1
ATOM 773 O O . TRP A 1 96 ? -6.867 -21.082 5.671 1.00 54.69 96 TRP A O 1
ATOM 783 N N . GLN A 1 97 ? -6.968 -21.498 7.880 1.00 60.66 97 GLN A N 1
ATOM 784 C CA . GLN A 1 97 ? -8.184 -22.311 7.819 1.00 60.66 97 GLN A CA 1
ATOM 785 C C . GLN A 1 97 ? -9.397 -21.436 7.492 1.00 60.66 97 GLN A C 1
ATOM 787 O O . GLN A 1 97 ? -10.180 -21.780 6.618 1.00 60.66 97 GLN A O 1
ATOM 792 N N . PHE A 1 98 ? -9.494 -20.252 8.105 1.00 62.47 98 PHE A N 1
ATOM 793 C CA . PHE A 1 98 ? -10.565 -19.302 7.806 1.00 62.47 98 PHE A CA 1
ATOM 794 C C . PHE A 1 98 ? -10.544 -18.836 6.342 1.00 62.47 98 PHE A C 1
ATOM 796 O O . PHE A 1 98 ? -11.581 -18.799 5.682 1.00 62.47 98 PHE A O 1
ATOM 803 N N . ILE A 1 99 ? -9.362 -18.499 5.815 1.00 60.47 99 ILE A N 1
ATOM 804 C CA . ILE A 1 99 ? -9.216 -18.109 4.407 1.00 60.47 99 ILE A CA 1
ATOM 805 C C . ILE A 1 99 ? -9.580 -19.282 3.483 1.00 60.47 99 ILE A C 1
ATOM 807 O O . ILE A 1 99 ? -10.243 -19.065 2.469 1.00 60.47 99 ILE A O 1
ATOM 811 N N . ALA A 1 100 ? -9.192 -20.513 3.831 1.00 58.94 100 ALA A N 1
ATOM 812 C CA . ALA A 1 100 ? -9.560 -21.704 3.070 1.00 58.94 100 ALA A CA 1
ATOM 813 C C . ALA A 1 100 ? -11.081 -21.942 3.068 1.00 58.94 100 ALA A C 1
ATOM 815 O O . ALA A 1 100 ? -11.646 -22.165 2.000 1.00 58.94 100 ALA A O 1
ATOM 816 N N . ASP A 1 101 ? -11.748 -21.811 4.216 1.00 66.19 101 ASP A N 1
ATOM 817 C CA . ASP A 1 101 ? -13.198 -22.010 4.347 1.00 66.19 101 ASP A CA 1
ATOM 818 C C . ASP A 1 101 ? -14.005 -20.904 3.638 1.00 66.19 101 ASP A C 1
ATOM 820 O O . ASP A 1 101 ? -15.066 -21.167 3.070 1.00 66.19 101 ASP A O 1
ATOM 824 N N . LEU A 1 102 ? -13.493 -19.667 3.620 1.00 62.44 102 LEU A N 1
ATOM 825 C CA . LEU A 1 102 ? -14.115 -18.535 2.924 1.00 62.44 102 LEU A CA 1
ATOM 826 C C . LEU A 1 102 ? -14.002 -18.651 1.394 1.00 62.44 102 LEU A C 1
ATOM 828 O O . LEU A 1 102 ? -14.925 -18.267 0.675 1.00 62.44 102 LEU A O 1
ATOM 832 N N . LEU A 1 103 ? -12.861 -19.133 0.891 1.00 56.97 103 LEU A N 1
ATOM 833 C CA . LEU A 1 103 ? -12.576 -19.225 -0.548 1.00 56.97 103 LEU A CA 1
ATOM 834 C C . LEU A 1 103 ? -13.063 -20.535 -1.174 1.00 56.97 103 LEU A C 1
ATOM 836 O O . LEU A 1 103 ? -13.421 -20.556 -2.351 1.00 56.97 103 LEU A O 1
ATOM 840 N N . CYS A 1 104 ? -13.093 -21.607 -0.390 1.00 53.69 104 CYS A N 1
ATOM 841 C CA . CYS A 1 104 ? -13.587 -22.918 -0.777 1.00 53.69 104 CYS A CA 1
ATOM 842 C C . CYS A 1 104 ? -14.665 -23.352 0.222 1.00 53.69 104 CYS A C 1
ATOM 844 O O . CYS A 1 104 ? -14.412 -24.260 1.019 1.00 53.69 104 CYS A O 1
ATOM 846 N N . PRO A 1 105 ? -15.860 -22.729 0.198 1.00 54.44 105 PRO A N 1
ATOM 847 C CA . PRO A 1 105 ? -16.959 -23.186 1.031 1.00 54.44 105 PRO A CA 1
ATOM 848 C C . PRO A 1 105 ? -17.210 -24.649 0.681 1.00 54.44 105 PRO A C 1
ATOM 850 O O . PRO A 1 105 ? -17.532 -24.980 -0.463 1.00 54.44 105 PRO A O 1
ATOM 853 N N . SER A 1 106 ? -16.991 -25.539 1.647 1.00 56.22 106 SER A N 1
ATOM 854 C CA . SER A 1 106 ? -17.323 -26.946 1.480 1.00 56.22 106 SER A CA 1
ATOM 855 C C . SER A 1 106 ? -18.812 -26.999 1.161 1.00 56.22 106 SER A C 1
ATOM 857 O O . SER A 1 106 ? -19.645 -26.565 1.951 1.00 56.22 106 SER A O 1
ATOM 859 N N . SER A 1 107 ? -19.136 -27.436 -0.056 1.00 52.06 107 SER A N 1
ATOM 860 C CA . SER A 1 107 ? -20.509 -27.597 -0.514 1.00 52.06 107 SER A CA 1
ATOM 861 C C . SER A 1 107 ? -21.199 -28.568 0.433 1.00 52.06 107 SER A C 1
ATOM 863 O O . SER A 1 107 ? -20.965 -29.775 0.364 1.00 52.06 107 SER A O 1
ATOM 865 N N . THR A 1 108 ? -21.993 -28.032 1.353 1.00 46.62 108 THR A N 1
ATOM 866 C CA . THR A 1 108 ? -22.836 -28.811 2.245 1.00 46.62 108 THR A CA 1
ATOM 867 C C . THR A 1 108 ? -23.960 -29.415 1.411 1.00 46.62 108 THR A C 1
ATOM 869 O O . THR A 1 108 ? -24.868 -28.720 0.957 1.00 46.62 108 THR A O 1
ATOM 872 N N . SER A 1 109 ? -23.832 -30.715 1.144 1.00 38.72 109 SER A N 1
ATOM 873 C CA . SER A 1 109 ? -24.930 -31.613 0.770 1.00 38.72 109 SER A CA 1
ATOM 874 C C . SER A 1 109 ? -25.864 -31.844 1.949 1.00 38.72 109 SER A C 1
ATOM 876 O O . SER A 1 109 ? -25.310 -32.040 3.057 1.00 38.72 109 SER A O 1
#

Organism: Meloidogyne enterolobii (NCBI:txid390850)

Radius of gyration: 17.69 Å; chains: 1; bounding box: 42×49×39 Å

Sequence (109 aa):
MAEFGLTFGELISLRLLLFWDIYENSNVSPGNAQIIENASKRALNDLQSWYEIHSLDIRGDRMDNLLGFLPVIKKFSKTLSSITSLIPEFNTMYEWQFIADLLCPSSTS

Foldseek 3Di:
DVVVVDDPLLVVLLVQLLVLVVCCPDPDDPVVNVVSVVSNVVSLVSSVVVCVVVVVCVPVVPSVVSVVCNVVVVVVVVVVVVVLVVPPCSVVDDPVVVVCCVVCVPPDD

Secondary structure (DSSP, 8-state):
-GGGT--HHHHHHHHHHHHHHHHHTS---HHHHHHHHHHHHHHHHHHHHHHHHHT--SSSHHHHHHHHHHHHHHHHHHHHHHHHHT-TTGGGS-HHHHHHHHHS-----

pLDDT: mean 75.21, std 13.32, range [38.72, 91.62]